Protein AF-A0A453S394-F1 (afdb_monomer_lite)

Foldseek 3Di:
DDDDDDDDDDDFDQAAADDDDDDDDDDDYDDDDDDDDDDPPPPPPPPPPDDPPADDDPVLDDDHHYHYHDPVRVQVSVQVSQVVRPWGKDWDDFDDDPNHTRGTDIDTPPPCPDPVVVVVVVVVVVVVVLVCCQVPHQADQPDDDPVLVVLSVPDGNVVSVVVNVVVVVVVVVVVD

InterPro domains:
  IPR004330 FAR1, DNA binding domain [PF03101] (76-126)
  IPR031052 FHY3/FAR1 family [PTHR31669] (49-116)

Sequence (176 aa):
MECHSELSKAPPLTICDVQSDAESAIHTRPSSENVFTTPQKMYSAPFCRSSCTPECDDDIRPAIGMTFTDLNAAKDFYEAYAHHVGFSVRVGQHKTANGVITHKRFYCDREGFRQEQKVLEEQRHKELQEDHLSLHTMPVLKTSWAIEKHGSEVFTHEVFEDFQHELLIGIIALLR

Structure (mmCIF, N/CA/C/O backbone):
data_AF-A0A453S394-F1
#
_entry.id   AF-A0A453S394-F1
#
loop_
_atom_site.group_PDB
_atom_site.id
_atom_site.type_symbol
_atom_site.label_atom_id
_atom_site.label_alt_id
_atom_site.label_comp_id
_atom_site.label_asym_id
_atom_site.label_entity_id
_atom_site.label_seq_id
_atom_site.pdbx_PDB_ins_code
_atom_site.Cartn_x
_atom_site.Cartn_y
_atom_site.Cartn_z
_atom_site.occupancy
_atom_site.B_iso_or_equiv
_atom_site.auth_seq_id
_atom_site.auth_comp_id
_atom_site.auth_asym_id
_atom_site.auth_atom_id
_atom_site.pdbx_PDB_model_num
ATOM 1 N N . MET A 1 1 ? 35.838 1.984 -6.952 1.00 30.02 1 MET A N 1
ATOM 2 C CA . MET A 1 1 ? 36.013 1.608 -5.536 1.00 30.02 1 MET A CA 1
ATOM 3 C C . MET A 1 1 ? 34.817 0.762 -5.164 1.00 30.02 1 MET A C 1
ATOM 5 O O . MET A 1 1 ? 33.701 1.220 -5.371 1.00 30.02 1 MET A O 1
ATOM 9 N N . GLU A 1 2 ? 35.055 -0.459 -4.709 1.00 24.98 2 GLU A N 1
ATOM 10 C CA . GLU A 1 2 ? 34.050 -1.322 -4.071 1.00 24.98 2 GLU A CA 1
ATOM 11 C C . GLU A 1 2 ? 33.927 -0.947 -2.572 1.00 24.98 2 GLU A C 1
ATOM 13 O O . GLU A 1 2 ? 34.754 -0.181 -2.077 1.00 24.98 2 GLU A O 1
ATOM 18 N N . CYS A 1 3 ? 32.953 -1.426 -1.784 1.00 24.34 3 CYS A N 1
ATOM 19 C CA . CYS A 1 3 ? 31.772 -2.243 -2.123 1.00 24.34 3 CYS A CA 1
ATOM 20 C C . CYS A 1 3 ? 30.474 -1.535 -1.619 1.00 24.34 3 CYS A C 1
ATOM 22 O O . CYS A 1 3 ? 30.350 -0.353 -1.922 1.00 24.34 3 CYS A O 1
ATOM 24 N N . HIS A 1 4 ? 29.455 -2.052 -0.909 1.00 24.84 4 HIS A N 1
ATOM 25 C CA . HIS A 1 4 ? 29.143 -3.317 -0.212 1.00 24.84 4 HIS A CA 1
ATOM 26 C C . HIS A 1 4 ? 27.619 -3.624 -0.312 1.00 24.84 4 HIS A C 1
ATOM 28 O O . HIS A 1 4 ? 26.864 -2.869 -0.916 1.00 24.84 4 HIS A O 1
ATOM 34 N N . SER A 1 5 ? 27.195 -4.713 0.347 1.00 26.48 5 SER A N 1
ATOM 35 C CA . SER A 1 5 ? 25.824 -5.059 0.785 1.00 26.48 5 SER A CA 1
ATOM 36 C C . SER A 1 5 ? 24.716 -5.290 -0.262 1.00 26.48 5 SER A C 1
ATOM 38 O O . SER A 1 5 ? 23.995 -4.379 -0.652 1.00 26.48 5 SER A O 1
ATOM 40 N N . GLU A 1 6 ? 24.511 -6.589 -0.507 1.00 25.36 6 GLU A N 1
ATOM 41 C CA . GLU A 1 6 ? 23.225 -7.301 -0.628 1.00 25.36 6 GLU A CA 1
ATOM 42 C C . GLU A 1 6 ? 22.399 -7.213 -1.926 1.00 25.36 6 GLU A C 1
ATOM 44 O O . GLU A 1 6 ? 21.938 -6.175 -2.393 1.00 25.36 6 GLU A O 1
ATOM 49 N N . LEU A 1 7 ? 22.172 -8.408 -2.481 1.00 33.81 7 LEU A N 1
ATOM 50 C CA . LEU A 1 7 ? 21.504 -8.678 -3.745 1.00 33.81 7 LEU A CA 1
ATOM 51 C C . LEU A 1 7 ? 20.015 -8.971 -3.507 1.00 33.81 7 LEU A C 1
ATOM 53 O O . LEU A 1 7 ? 19.647 -10.093 -3.163 1.00 33.81 7 LEU A O 1
ATOM 57 N N . SER A 1 8 ? 19.140 -7.997 -3.756 1.00 30.56 8 SER A N 1
ATOM 58 C CA . SER A 1 8 ? 17.731 -8.294 -4.035 1.00 30.56 8 SER A CA 1
ATOM 59 C C . SER A 1 8 ? 17.129 -7.286 -5.014 1.00 30.56 8 SER A C 1
ATOM 61 O O . SER A 1 8 ? 17.378 -6.086 -4.910 1.00 30.56 8 SER A O 1
ATOM 63 N N . LYS A 1 9 ? 16.304 -7.804 -5.937 1.00 29.08 9 LYS A N 1
ATOM 64 C CA . LYS A 1 9 ? 15.707 -7.111 -7.098 1.00 29.08 9 LYS A CA 1
ATOM 65 C C . LYS A 1 9 ? 16.713 -6.723 -8.193 1.00 29.08 9 LYS A C 1
ATOM 67 O O . LYS A 1 9 ? 17.904 -6.559 -7.951 1.00 29.08 9 LYS A O 1
ATOM 72 N N . ALA A 1 10 ? 16.214 -6.652 -9.427 1.00 28.56 10 ALA A N 1
ATOM 73 C CA . ALA A 1 10 ? 17.045 -6.527 -10.621 1.00 28.56 10 ALA A CA 1
ATOM 74 C C . ALA A 1 10 ? 17.741 -5.151 -10.718 1.00 28.56 10 ALA A C 1
ATOM 76 O O . ALA A 1 10 ? 17.136 -4.131 -10.368 1.00 28.56 10 ALA A O 1
ATOM 77 N N . PRO A 1 11 ? 18.993 -5.095 -11.208 1.00 30.30 11 PRO A N 1
ATOM 78 C CA . PRO A 1 11 ? 19.717 -3.841 -11.377 1.00 30.30 11 PRO A CA 1
ATOM 79 C C . PRO A 1 11 ? 19.149 -3.000 -12.536 1.00 30.30 11 PRO A C 1
ATOM 81 O O . PRO A 1 11 ? 18.596 -3.547 -13.492 1.00 30.30 11 PRO A O 1
ATOM 84 N N . PRO A 1 12 ? 19.296 -1.663 -12.488 1.00 31.33 12 PRO A N 1
ATOM 85 C CA . PRO A 1 12 ? 18.839 -0.785 -13.558 1.00 31.33 12 PRO A CA 1
ATOM 86 C C . PRO A 1 12 ? 19.698 -0.973 -14.813 1.00 31.33 12 PRO A C 1
ATOM 88 O O . PRO A 1 12 ? 20.909 -0.757 -14.778 1.00 31.33 12 PRO A O 1
ATOM 91 N N . LEU A 1 13 ? 19.065 -1.335 -15.928 1.00 31.19 13 LEU A N 1
ATOM 92 C CA . LEU A 1 13 ? 19.748 -1.508 -17.208 1.00 31.19 13 LEU A CA 1
ATOM 93 C C . LEU A 1 13 ? 20.257 -0.153 -17.744 1.00 31.19 13 LEU A C 1
ATOM 95 O O . LEU A 1 13 ? 19.483 0.789 -17.927 1.00 31.19 13 LEU A O 1
ATOM 99 N N . THR A 1 14 ? 21.562 -0.069 -18.012 1.00 31.69 14 THR A N 1
ATOM 100 C CA . THR A 1 14 ? 22.220 1.004 -18.784 1.00 31.69 14 THR A CA 1
ATOM 101 C C . THR A 1 14 ? 22.611 0.470 -20.156 1.00 31.69 14 THR A C 1
ATOM 103 O O . THR A 1 14 ? 23.087 -0.656 -20.248 1.00 31.69 14 THR A O 1
ATOM 106 N N . ILE A 1 15 ? 22.366 1.253 -21.205 1.00 38.72 15 ILE A N 1
ATOM 107 C CA . ILE A 1 15 ? 21.801 0.726 -22.451 1.00 38.72 15 ILE A CA 1
ATOM 108 C C . ILE A 1 15 ? 22.378 1.479 -23.674 1.00 38.72 15 ILE A C 1
ATOM 110 O O . ILE A 1 15 ? 22.373 2.710 -23.664 1.00 38.72 15 ILE A O 1
ATOM 114 N N . CYS A 1 16 ? 22.891 0.743 -24.680 1.00 29.48 16 CYS A N 1
ATOM 115 C CA . CYS A 1 16 ? 23.558 1.262 -25.900 1.00 29.48 16 CYS A CA 1
ATOM 116 C C . CYS A 1 16 ? 23.164 0.536 -27.229 1.00 29.48 16 CYS A C 1
ATOM 118 O O . CYS A 1 16 ? 23.335 -0.673 -27.338 1.00 29.48 16 CYS A O 1
ATOM 120 N N . ASP A 1 17 ? 22.711 1.296 -28.232 1.00 27.89 17 ASP A N 1
ATOM 121 C CA . ASP A 1 17 ? 22.468 1.012 -29.675 1.00 27.89 17 ASP A CA 1
ATOM 122 C C . ASP A 1 17 ? 21.551 -0.168 -30.164 1.00 27.89 17 ASP A C 1
ATOM 124 O O . ASP A 1 17 ? 21.396 -1.180 -29.491 1.00 27.89 17 ASP A O 1
ATOM 128 N N . VAL A 1 18 ? 20.817 0.032 -31.288 1.00 33.34 18 VAL A N 1
ATOM 129 C CA . VAL A 1 18 ? 19.691 -0.811 -31.832 1.00 33.34 18 VAL A CA 1
ATOM 130 C C . VAL A 1 18 ? 20.156 -2.175 -32.449 1.00 33.34 18 VAL A C 1
ATOM 132 O O . VAL A 1 18 ? 21.355 -2.421 -32.494 1.00 33.34 18 VAL A O 1
ATOM 135 N N . GLN A 1 19 ? 19.330 -3.124 -32.963 1.00 25.66 19 GLN A N 1
ATOM 136 C CA . GLN A 1 19 ? 18.269 -2.972 -33.998 1.00 25.66 19 GLN A CA 1
ATOM 137 C C . GLN A 1 19 ? 17.380 -4.217 -34.272 1.00 25.66 19 GLN A C 1
ATOM 139 O O . GLN A 1 19 ? 17.913 -5.319 -34.334 1.00 25.66 19 GLN A O 1
ATOM 144 N N . SER A 1 20 ? 16.093 -3.978 -34.620 1.00 29.52 20 SER A N 1
ATOM 145 C CA . SER A 1 20 ? 15.191 -4.756 -35.533 1.00 29.52 20 SER A CA 1
ATOM 146 C C . SER A 1 20 ? 14.817 -6.232 -35.226 1.00 29.52 20 SER A C 1
ATOM 148 O O . SER A 1 20 ? 15.627 -6.955 -34.666 1.00 29.52 20 SER A O 1
ATOM 150 N N . ASP A 1 21 ? 13.670 -6.813 -35.638 1.00 26.06 21 ASP A N 1
ATOM 151 C CA . ASP A 1 21 ? 12.339 -6.332 -36.112 1.00 26.06 21 ASP A CA 1
ATOM 152 C C . ASP A 1 21 ? 11.321 -7.521 -36.197 1.00 26.06 21 ASP A C 1
ATOM 154 O O . ASP A 1 21 ? 11.753 -8.666 -36.276 1.00 26.06 21 ASP A O 1
ATOM 158 N N . ALA A 1 22 ? 10.003 -7.225 -36.282 1.00 31.95 22 ALA A N 1
ATOM 159 C CA . ALA A 1 22 ? 8.887 -8.017 -36.891 1.00 31.95 22 ALA A CA 1
ATOM 160 C C . ALA A 1 22 ? 8.511 -9.442 -36.341 1.00 31.95 22 ALA A C 1
ATOM 162 O O . ALA A 1 22 ? 9.343 -10.333 -36.274 1.00 31.95 22 ALA A O 1
ATOM 163 N N . GLU A 1 23 ? 7.280 -9.678 -35.827 1.00 30.92 23 GLU A N 1
ATOM 164 C CA . GLU A 1 23 ? 6.068 -10.283 -36.490 1.00 30.92 23 GLU A CA 1
ATOM 165 C C . GLU A 1 23 ? 6.119 -11.817 -36.786 1.00 30.92 23 GLU A C 1
ATOM 167 O O . GLU A 1 23 ? 7.196 -12.350 -36.994 1.00 30.92 23 GLU A O 1
ATOM 172 N N . SER A 1 24 ? 5.051 -12.640 -36.919 1.00 33.94 24 SER A N 1
ATOM 173 C CA . SER A 1 24 ? 3.602 -12.707 -36.537 1.00 33.94 24 SER A CA 1
ATOM 174 C C . SER A 1 24 ? 3.065 -14.135 -36.963 1.00 33.94 24 SER A C 1
ATOM 176 O O . SER A 1 24 ? 3.894 -14.941 -37.375 1.00 33.94 24 SER A O 1
ATOM 178 N N . ALA A 1 25 ? 1.809 -14.651 -36.929 1.00 36.28 25 ALA A N 1
ATOM 179 C CA . ALA A 1 25 ? 0.438 -14.268 -36.512 1.00 36.28 25 ALA A CA 1
ATOM 180 C C . ALA A 1 25 ? -0.524 -15.519 -36.472 1.00 36.28 25 ALA A C 1
ATOM 182 O O . ALA A 1 25 ? -0.303 -16.437 -37.256 1.00 36.28 25 ALA A O 1
ATOM 183 N N . ILE A 1 26 ? -1.681 -15.467 -35.755 1.00 34.94 26 ILE A N 1
ATOM 184 C CA . ILE A 1 26 ? -2.989 -16.158 -36.091 1.00 34.94 26 ILE A CA 1
ATOM 185 C C . ILE A 1 26 ? -3.003 -17.734 -35.931 1.00 34.94 26 ILE A C 1
ATOM 187 O O . ILE A 1 26 ? -1.938 -18.325 -35.882 1.00 34.94 26 ILE A O 1
ATOM 191 N N . HIS A 1 27 ? -4.064 -18.564 -35.717 1.00 29.80 27 HIS A N 1
ATOM 192 C CA . HIS A 1 27 ? -5.539 -18.650 -35.969 1.00 29.80 27 HIS A CA 1
ATOM 193 C C . HIS A 1 27 ? -6.237 -19.509 -34.843 1.00 29.80 27 HIS A C 1
ATOM 195 O O . HIS A 1 27 ? -5.676 -20.520 -34.445 1.00 29.80 27 HIS A O 1
ATOM 201 N N . THR A 1 28 ? -7.333 -19.129 -34.152 1.00 26.95 28 THR A N 1
ATOM 202 C CA . THR A 1 28 ? -8.795 -19.233 -34.482 1.00 26.95 28 THR A CA 1
ATOM 203 C C . THR A 1 28 ? -9.503 -20.608 -34.277 1.00 26.95 28 THR A C 1
ATOM 205 O O . THR A 1 28 ? -9.430 -21.443 -35.163 1.00 26.95 28 THR A O 1
ATOM 208 N N . ARG A 1 29 ? -10.296 -20.736 -33.177 1.00 27.80 29 ARG A N 1
ATOM 209 C CA . ARG A 1 29 ? -11.726 -21.209 -33.031 1.00 27.80 29 ARG A CA 1
ATOM 210 C C . ARG A 1 29 ? -12.268 -22.501 -33.735 1.00 27.80 29 ARG A C 1
ATOM 212 O O . ARG A 1 29 ? -11.726 -22.915 -34.745 1.00 27.80 29 ARG A O 1
ATOM 219 N N . PRO A 1 30 ? -13.494 -22.997 -33.396 1.00 40.25 30 PRO A N 1
ATOM 220 C CA . PRO A 1 30 ? -14.223 -23.030 -32.105 1.00 40.25 30 PRO A CA 1
ATOM 221 C C . PRO A 1 30 ? -14.959 -24.377 -31.820 1.00 40.25 30 PRO A C 1
ATOM 223 O O . PRO A 1 30 ? -15.136 -25.208 -32.706 1.00 40.25 30 PRO A O 1
ATOM 226 N N . SER A 1 31 ? -15.563 -24.518 -30.635 1.00 27.25 31 SER A N 1
ATOM 227 C CA . SER A 1 31 ? -16.813 -25.285 -30.444 1.00 27.25 31 SER A CA 1
ATOM 228 C C . SER A 1 31 ? -17.631 -24.696 -29.281 1.00 27.25 31 SER A C 1
ATOM 230 O O . SER A 1 31 ? -17.140 -23.824 -28.561 1.00 27.25 31 SER A O 1
ATOM 232 N N . SER A 1 32 ? -18.907 -25.071 -29.158 1.00 35.28 32 SER A N 1
ATOM 233 C CA . SER A 1 32 ? -19.909 -24.368 -28.340 1.00 35.28 32 SER A CA 1
ATOM 234 C C . SER A 1 32 ? -20.655 -25.283 -27.377 1.00 35.28 32 SER A C 1
ATOM 236 O O . SER A 1 32 ? -21.111 -26.335 -27.809 1.00 35.28 32 SER A O 1
ATOM 238 N N . GLU A 1 33 ? -20.951 -24.795 -26.171 1.00 30.41 33 GLU A N 1
ATOM 239 C CA . GLU A 1 33 ? -22.218 -25.078 -25.482 1.00 30.41 33 GLU A CA 1
ATOM 240 C C . GLU A 1 33 ? -22.509 -23.997 -24.426 1.00 30.41 33 GLU A C 1
ATOM 242 O O . GLU A 1 33 ? -21.593 -23.451 -23.811 1.00 30.41 33 GLU A O 1
ATOM 247 N N . ASN A 1 34 ? -23.783 -23.624 -24.263 1.00 35.88 34 ASN A N 1
ATOM 248 C CA . ASN A 1 34 ? -24.194 -22.477 -23.446 1.00 35.88 34 ASN A CA 1
ATOM 249 C C . ASN A 1 34 ? -24.757 -22.934 -22.094 1.00 35.88 34 ASN A C 1
ATOM 251 O O . ASN A 1 34 ? -25.857 -23.483 -22.044 1.00 35.88 34 ASN A O 1
ATOM 255 N N . VAL A 1 35 ? -24.066 -22.617 -20.996 1.00 34.66 35 VAL A N 1
ATOM 256 C CA . VAL A 1 35 ? -24.594 -22.763 -19.628 1.00 34.66 35 VAL A CA 1
ATOM 257 C C . VAL A 1 35 ? -24.601 -21.395 -18.947 1.00 34.66 35 VAL A C 1
ATOM 259 O O . VAL A 1 35 ? -23.572 -20.728 -18.850 1.00 34.66 35 VAL A O 1
ATOM 262 N N . PHE A 1 36 ? -25.778 -20.951 -18.503 1.00 38.03 36 PHE A N 1
ATOM 263 C CA . PHE A 1 36 ? -25.996 -19.596 -17.990 1.00 38.03 36 PHE A CA 1
ATOM 264 C C . PHE A 1 36 ? -25.657 -19.501 -16.491 1.00 38.03 36 PHE A C 1
ATOM 266 O O . PHE A 1 36 ? -26.538 -19.430 -15.636 1.00 38.03 36 PHE A O 1
ATOM 273 N N . THR A 1 37 ? -24.363 -19.532 -16.171 1.00 41.44 37 THR A N 1
ATOM 274 C CA . THR A 1 37 ? -23.859 -19.480 -14.789 1.00 41.44 37 THR A CA 1
ATOM 275 C C . THR A 1 37 ? -23.380 -18.074 -14.434 1.00 41.44 37 THR A C 1
ATOM 277 O O . THR A 1 37 ? -22.509 -17.523 -15.107 1.00 41.44 37 THR A O 1
ATOM 280 N N . THR A 1 38 ? -23.901 -17.500 -13.345 1.00 35.69 38 THR A N 1
ATOM 281 C CA . THR A 1 38 ? -23.394 -16.241 -12.775 1.00 35.69 38 THR A CA 1
ATOM 282 C C . THR A 1 38 ? -21.890 -16.357 -12.503 1.00 35.69 38 THR A C 1
ATOM 284 O O . THR A 1 38 ? -21.498 -17.297 -11.806 1.00 35.69 38 THR A O 1
ATOM 287 N N . PRO A 1 39 ? -21.036 -15.432 -12.985 1.00 34.78 39 PRO A N 1
ATOM 288 C CA . PRO A 1 39 ? -19.601 -15.516 -12.748 1.00 34.78 39 PRO A CA 1
ATOM 289 C C . PRO A 1 39 ? -19.267 -15.438 -11.254 1.00 34.78 39 PRO A C 1
ATOM 291 O O . PRO A 1 39 ? -19.194 -14.354 -10.671 1.00 34.78 39 PRO A O 1
ATOM 294 N N . GLN A 1 40 ? -18.999 -16.591 -10.634 1.00 39.72 40 GLN A N 1
ATOM 295 C CA . GLN A 1 40 ? -18.200 -16.625 -9.417 1.00 39.72 40 GLN A CA 1
ATOM 296 C C . GLN A 1 40 ? -16.833 -16.067 -9.789 1.00 39.72 40 GLN A C 1
ATOM 298 O O . GLN A 1 40 ? -16.030 -16.728 -10.449 1.00 39.72 40 GLN A O 1
ATOM 303 N N . LYS A 1 41 ? -16.587 -14.812 -9.410 1.00 35.22 41 LYS A N 1
ATOM 304 C CA . LYS A 1 41 ? -15.304 -14.161 -9.635 1.00 35.22 41 LYS A CA 1
ATOM 305 C C . LYS A 1 41 ? -14.292 -14.808 -8.698 1.00 35.22 41 LYS A C 1
ATOM 307 O O . LYS A 1 41 ? -14.097 -14.339 -7.579 1.00 35.22 41 LYS A O 1
ATOM 312 N N . MET A 1 42 ? -13.693 -15.908 -9.159 1.00 32.44 42 MET A N 1
ATOM 313 C CA . MET A 1 42 ? -12.605 -16.614 -8.492 1.00 32.44 42 MET A CA 1
ATOM 314 C C . MET A 1 42 ? -11.372 -15.711 -8.433 1.00 32.44 42 MET A C 1
ATOM 316 O O . MET A 1 42 ? -10.391 -15.887 -9.148 1.00 32.44 42 MET A O 1
ATOM 320 N N . TYR A 1 43 ? -11.409 -14.755 -7.509 1.00 39.12 43 TYR A N 1
ATOM 321 C CA . TYR A 1 43 ? -10.219 -14.245 -6.857 1.00 39.12 43 TYR A CA 1
ATOM 322 C C . TYR A 1 43 ? -9.660 -15.357 -5.963 1.00 39.12 43 TYR A C 1
ATOM 324 O O . TYR A 1 43 ? -9.665 -15.263 -4.738 1.00 39.12 43 TYR A O 1
ATOM 332 N N . SER A 1 44 ? -9.135 -16.409 -6.594 1.00 46.19 44 SER A N 1
ATOM 333 C CA . SER A 1 44 ? -8.114 -17.265 -6.003 1.00 46.19 44 SER A CA 1
ATOM 334 C C . SER A 1 44 ? -6.838 -16.431 -5.877 1.00 46.19 44 SER A C 1
ATOM 336 O O . SER A 1 44 ? -5.882 -16.618 -6.628 1.00 46.19 44 SER A O 1
ATOM 338 N N . ALA A 1 45 ? -6.868 -15.436 -4.988 1.00 47.81 45 ALA A N 1
ATOM 339 C CA . ALA A 1 45 ? -5.729 -14.596 -4.671 1.00 47.81 45 ALA A CA 1
ATOM 340 C C . ALA A 1 45 ? -4.626 -15.517 -4.130 1.00 47.81 45 ALA A C 1
ATOM 342 O O . ALA A 1 45 ? -4.814 -16.109 -3.063 1.00 47.81 45 ALA A O 1
ATOM 343 N N . PRO A 1 46 ? -3.498 -15.694 -4.842 1.00 49.56 46 PRO A N 1
ATOM 344 C CA . PRO A 1 46 ? -2.426 -16.533 -4.338 1.00 49.56 46 PRO A CA 1
ATOM 345 C C . PRO A 1 46 ? -1.903 -15.880 -3.061 1.00 49.56 46 PRO A C 1
ATOM 347 O O . PRO A 1 46 ? -1.534 -14.705 -3.079 1.00 49.56 46 PRO A O 1
ATOM 350 N N . PHE A 1 47 ? -1.892 -16.623 -1.954 1.00 49.97 47 PHE A N 1
ATOM 351 C CA . PHE A 1 47 ? -1.406 -16.145 -0.659 1.00 49.97 47 PHE A CA 1
ATOM 352 C C . PHE A 1 47 ? 0.116 -15.945 -0.727 1.00 49.97 47 PHE A C 1
ATOM 354 O O . PHE A 1 47 ? 0.913 -16.823 -0.395 1.00 49.97 47 PHE A O 1
ATOM 361 N N . CYS A 1 48 ? 0.523 -14.799 -1.271 1.00 41.62 48 CYS A N 1
ATOM 362 C CA . CYS A 1 48 ? 1.855 -14.597 -1.819 1.00 41.62 48 CYS A CA 1
ATOM 363 C C . CYS A 1 48 ? 2.866 -14.217 -0.726 1.00 41.62 48 CYS A C 1
ATOM 365 O O . CYS A 1 48 ? 3.267 -13.063 -0.579 1.00 41.62 48 CYS A O 1
ATOM 367 N N . ARG A 1 49 ? 3.255 -15.219 0.075 1.00 50.25 49 ARG A N 1
ATOM 368 C CA . ARG A 1 49 ? 4.360 -15.144 1.049 1.00 50.25 49 ARG A CA 1
ATOM 369 C C . ARG A 1 49 ? 5.725 -15.554 0.476 1.00 50.25 49 ARG A C 1
ATOM 371 O O . ARG A 1 49 ? 6.719 -15.454 1.188 1.00 50.25 49 ARG A O 1
ATOM 378 N N . SER A 1 50 ? 5.788 -16.020 -0.770 1.00 56.91 50 SER A N 1
ATOM 379 C CA . SER A 1 50 ? 7.020 -16.455 -1.436 1.00 56.91 50 SER A CA 1
ATOM 380 C C . SER A 1 50 ? 7.662 -15.344 -2.275 1.00 56.91 50 SER A C 1
ATOM 382 O O . SER A 1 50 ? 6.987 -14.500 -2.867 1.00 56.91 50 SER A O 1
ATOM 384 N N . SER A 1 51 ? 8.994 -15.361 -2.355 1.00 58.91 51 SER A N 1
ATOM 385 C CA . SER A 1 51 ? 9.766 -14.509 -3.261 1.00 58.91 51 SER A CA 1
ATOM 386 C C . SER A 1 51 ? 9.388 -14.798 -4.716 1.00 58.91 51 SER A C 1
ATOM 388 O O . SER A 1 51 ? 9.634 -15.892 -5.219 1.00 58.91 51 SER A O 1
ATOM 390 N N . CYS A 1 52 ? 8.795 -13.811 -5.387 1.00 53.03 52 CYS A N 1
ATOM 391 C CA . CYS A 1 52 ? 8.323 -13.918 -6.765 1.00 53.03 52 CYS A CA 1
ATOM 392 C C . CYS A 1 52 ? 9.482 -13.834 -7.774 1.00 53.03 52 CYS A C 1
ATOM 394 O O . CYS A 1 52 ? 9.610 -12.836 -8.481 1.00 53.03 52 CYS A O 1
ATOM 396 N N . THR A 1 53 ? 10.325 -14.864 -7.840 1.00 63.84 53 THR A N 1
ATOM 397 C CA . THR A 1 53 ? 11.182 -15.100 -9.010 1.00 63.84 53 THR A CA 1
ATOM 398 C C . THR A 1 53 ? 10.308 -15.759 -10.076 1.00 63.84 53 THR A C 1
ATOM 400 O O . THR A 1 53 ? 9.851 -16.878 -9.837 1.00 63.84 53 THR A O 1
ATOM 403 N N . PRO A 1 54 ? 10.001 -15.094 -11.202 1.00 68.44 54 PRO A N 1
ATOM 404 C CA . PRO A 1 54 ? 9.171 -15.700 -12.228 1.00 68.44 54 PRO A CA 1
ATOM 405 C C . PRO A 1 54 ? 9.959 -16.735 -13.030 1.00 68.44 54 PRO A C 1
ATOM 407 O O . PRO A 1 54 ? 11.122 -16.523 -13.380 1.00 68.44 54 PRO A O 1
ATOM 410 N N . GLU A 1 55 ? 9.296 -17.837 -13.356 1.00 72.75 55 GLU A N 1
ATOM 411 C CA . GLU A 1 55 ? 9.775 -18.791 -14.349 1.00 72.75 55 GLU A CA 1
ATOM 412 C C . GLU A 1 55 ? 9.621 -18.156 -15.742 1.00 72.75 55 GLU A C 1
ATOM 414 O O . GLU A 1 55 ? 8.572 -17.599 -16.066 1.00 72.75 55 GLU A O 1
ATOM 419 N N . CYS A 1 56 ? 10.710 -18.129 -16.507 1.00 77.69 56 CYS A N 1
ATOM 420 C CA . CYS A 1 56 ? 10.819 -17.463 -17.805 1.00 77.69 56 CYS A CA 1
ATOM 421 C C . CYS A 1 56 ? 12.012 -18.035 -18.576 1.00 77.69 56 CYS A C 1
ATOM 423 O O . CYS A 1 56 ? 13.030 -18.367 -17.958 1.00 77.69 56 CYS A O 1
ATOM 425 N N . ASP A 1 57 ? 11.907 -18.118 -19.901 1.00 81.94 57 ASP A N 1
ATOM 426 C CA . ASP A 1 57 ? 12.995 -18.598 -20.758 1.00 81.94 57 ASP A CA 1
ATOM 427 C C . ASP A 1 57 ? 14.247 -17.709 -20.628 1.00 81.94 57 ASP A C 1
ATOM 429 O O . ASP A 1 57 ? 14.151 -16.502 -20.383 1.00 81.94 57 ASP A O 1
ATOM 433 N N . ASP A 1 58 ? 15.438 -18.299 -20.775 1.00 79.50 58 ASP A N 1
ATOM 434 C CA . ASP A 1 58 ? 16.705 -17.562 -20.644 1.00 79.50 58 ASP A CA 1
ATOM 435 C C . ASP A 1 58 ? 16.824 -16.429 -21.682 1.00 79.50 58 ASP A C 1
ATOM 437 O O . ASP A 1 58 ? 17.309 -15.348 -21.350 1.00 79.50 58 ASP A O 1
ATOM 441 N N . ASP A 1 59 ? 16.296 -16.637 -22.894 1.00 78.88 59 ASP A N 1
ATOM 442 C CA . ASP A 1 59 ? 16.358 -15.694 -24.023 1.00 78.88 59 ASP A CA 1
ATOM 443 C C . ASP A 1 59 ? 15.606 -14.370 -23.781 1.00 78.88 59 ASP A C 1
ATOM 445 O O . ASP A 1 59 ? 15.931 -13.348 -24.385 1.00 78.88 59 ASP A O 1
ATOM 449 N N . ILE A 1 60 ? 14.606 -14.365 -22.891 1.00 82.56 60 ILE A N 1
ATOM 450 C CA . ILE A 1 60 ? 13.810 -13.171 -22.548 1.00 82.56 60 ILE A CA 1
ATOM 451 C C . ILE A 1 60 ? 14.181 -12.572 -21.186 1.00 82.56 60 ILE A C 1
ATOM 453 O O . ILE A 1 60 ? 13.567 -11.593 -20.755 1.00 82.56 60 ILE A O 1
ATOM 457 N N . ARG A 1 61 ? 15.149 -13.157 -20.470 1.00 85.44 61 ARG A N 1
ATOM 458 C CA . ARG A 1 61 ? 15.468 -12.770 -19.092 1.00 85.44 61 ARG A CA 1
ATOM 459 C C . ARG A 1 61 ? 16.385 -11.535 -19.059 1.00 85.44 61 ARG A C 1
ATOM 461 O O . ARG A 1 61 ? 17.501 -11.599 -19.571 1.00 85.44 61 ARG A O 1
ATOM 468 N N . PRO A 1 62 ? 15.990 -10.419 -18.410 1.00 88.38 62 PRO A N 1
ATOM 469 C CA . PRO A 1 62 ? 16.825 -9.221 -18.339 1.00 88.38 62 PRO A CA 1
ATOM 470 C C . PRO A 1 62 ? 18.164 -9.480 -17.631 1.00 88.38 62 PRO A C 1
ATOM 472 O O . PRO A 1 62 ? 18.194 -9.807 -16.442 1.00 88.38 62 PRO A O 1
ATOM 475 N N . ALA A 1 63 ? 19.272 -9.292 -18.351 1.00 86.81 63 ALA A N 1
ATOM 476 C CA . ALA A 1 63 ? 20.628 -9.555 -17.876 1.00 86.81 63 ALA A CA 1
ATOM 477 C C . ALA A 1 63 ? 21.448 -8.270 -17.648 1.00 86.81 63 ALA A C 1
ATOM 479 O O . ALA A 1 63 ? 21.195 -7.212 -18.228 1.00 86.81 63 ALA A O 1
ATOM 480 N N . ILE A 1 64 ? 22.472 -8.363 -16.794 1.00 87.31 64 ILE A N 1
ATOM 481 C CA . ILE A 1 64 ? 23.396 -7.252 -16.527 1.00 87.31 64 ILE A CA 1
ATOM 482 C C . ILE A 1 64 ? 24.231 -6.976 -17.779 1.00 87.31 64 ILE A C 1
ATOM 484 O O . ILE A 1 64 ? 24.898 -7.872 -18.287 1.00 87.31 64 ILE A O 1
ATOM 488 N N . GLY A 1 65 ? 24.231 -5.722 -18.237 1.00 85.88 65 GLY A N 1
ATOM 489 C CA . GLY A 1 65 ? 25.016 -5.294 -19.397 1.00 85.88 65 GLY A CA 1
ATOM 490 C C . GLY A 1 65 ? 24.340 -5.500 -20.756 1.00 85.88 65 GLY A C 1
ATOM 491 O O . GLY A 1 65 ? 25.016 -5.341 -21.765 1.00 85.88 65 GLY A O 1
ATOM 492 N N . MET A 1 66 ? 23.038 -5.816 -20.808 1.00 87.00 66 MET A N 1
ATOM 493 C CA . MET A 1 66 ? 22.264 -5.735 -22.058 1.00 87.00 66 MET A CA 1
ATOM 494 C C . MET A 1 66 ? 22.209 -4.297 -22.592 1.00 87.00 66 MET A C 1
ATOM 496 O O . MET A 1 66 ? 22.044 -3.352 -21.818 1.00 87.00 66 MET A O 1
ATOM 500 N N . THR A 1 67 ? 22.292 -4.136 -23.914 1.00 89.38 67 THR A N 1
ATOM 501 C CA . THR A 1 67 ? 22.370 -2.833 -24.587 1.00 89.38 67 THR A CA 1
ATOM 502 C C . THR A 1 67 ? 21.318 -2.706 -25.710 1.00 89.38 67 THR A C 1
ATOM 504 O O . THR A 1 67 ? 20.940 -3.702 -26.316 1.00 89.38 67 THR A O 1
ATOM 507 N N . PHE A 1 68 ? 20.781 -1.492 -25.905 1.00 90.00 68 PHE A N 1
ATOM 508 C CA . PHE A 1 68 ? 19.713 -1.096 -26.849 1.00 90.00 68 PHE A CA 1
ATOM 509 C C . PHE A 1 68 ? 19.904 0.419 -27.146 1.00 90.00 68 PHE A C 1
ATOM 511 O O . PHE A 1 68 ? 20.468 1.098 -26.292 1.00 90.00 68 PHE A O 1
ATOM 518 N N . THR A 1 69 ? 19.436 1.032 -28.246 1.00 87.12 69 THR A N 1
ATOM 519 C CA . THR A 1 69 ? 19.689 2.489 -28.509 1.00 87.12 69 THR A CA 1
ATOM 520 C C . THR A 1 69 ? 19.201 3.412 -27.424 1.00 87.12 69 THR A C 1
ATOM 522 O O . THR A 1 69 ? 19.826 4.423 -27.110 1.00 87.12 69 THR A O 1
ATOM 525 N N . ASP A 1 70 ? 17.982 3.150 -26.986 1.00 87.31 70 ASP A N 1
ATOM 526 C CA . ASP A 1 70 ? 17.134 4.208 -26.498 1.00 87.31 70 ASP A CA 1
ATOM 527 C C . ASP A 1 70 ? 16.163 3.694 -25.449 1.00 87.31 70 ASP A C 1
ATOM 529 O O . ASP A 1 70 ? 15.947 2.502 -25.225 1.00 87.31 70 ASP A O 1
ATOM 533 N N . LEU A 1 71 ? 15.565 4.669 -24.782 1.00 85.56 71 LEU A N 1
ATOM 534 C CA . LEU A 1 71 ? 14.719 4.472 -23.622 1.00 85.56 71 LEU A CA 1
ATOM 535 C C . LEU A 1 71 ? 13.296 4.004 -23.974 1.00 85.56 71 LEU A C 1
ATOM 537 O O . LEU A 1 71 ? 12.457 3.953 -23.064 1.00 85.56 71 LEU A O 1
ATOM 541 N N . ASN A 1 72 ? 13.037 3.694 -25.250 1.00 87.06 72 ASN A N 1
ATOM 542 C CA . ASN A 1 72 ? 11.846 3.011 -25.744 1.00 87.06 72 ASN A CA 1
ATOM 543 C C . ASN A 1 72 ? 12.197 1.557 -26.090 1.00 87.06 72 ASN A C 1
ATOM 545 O O . ASN A 1 72 ? 11.613 0.677 -25.478 1.00 87.06 72 ASN A O 1
ATOM 549 N N . ALA A 1 73 ? 13.240 1.278 -26.881 1.00 88.88 73 ALA A N 1
ATOM 550 C CA . ALA A 1 73 ? 13.728 -0.094 -27.102 1.00 88.88 73 ALA A CA 1
ATOM 551 C C . ALA A 1 73 ? 14.006 -0.837 -25.772 1.00 88.88 73 ALA A C 1
ATOM 553 O O . ALA A 1 73 ? 13.560 -1.965 -25.565 1.00 88.88 73 ALA A O 1
ATOM 554 N N . ALA A 1 74 ? 14.634 -0.144 -24.814 1.00 88.62 74 ALA A N 1
ATOM 555 C CA . ALA A 1 74 ? 14.817 -0.590 -23.430 1.00 88.62 74 ALA A CA 1
ATOM 556 C C . ALA A 1 74 ? 13.513 -0.939 -22.690 1.00 88.62 74 ALA A C 1
ATOM 558 O O . ALA A 1 74 ? 13.435 -1.905 -21.929 1.00 88.62 74 ALA A O 1
ATOM 559 N N . LYS A 1 75 ? 12.512 -0.069 -22.854 1.00 87.81 75 LYS A N 1
ATOM 560 C CA . LYS A 1 75 ? 11.214 -0.122 -22.177 1.00 87.81 75 LYS A CA 1
ATOM 561 C C . LYS A 1 75 ? 10.384 -1.258 -22.751 1.00 87.81 75 LYS A C 1
ATOM 563 O O . LYS A 1 75 ? 9.815 -2.022 -21.986 1.00 87.81 75 LYS A O 1
ATOM 568 N N . ASP A 1 76 ? 10.331 -1.355 -24.070 1.00 92.25 76 ASP A N 1
ATOM 569 C CA . ASP A 1 76 ? 9.448 -2.249 -24.805 1.00 92.25 76 ASP A CA 1
ATOM 570 C C . ASP A 1 76 ? 9.927 -3.706 -24.653 1.00 92.25 76 ASP A C 1
ATOM 572 O O . ASP A 1 76 ? 9.105 -4.596 -24.446 1.00 92.25 76 ASP A O 1
ATOM 576 N N . PHE A 1 77 ? 11.247 -3.940 -24.580 1.00 91.62 77 PHE A N 1
ATOM 577 C CA . PHE A 1 77 ? 11.818 -5.214 -24.115 1.00 91.62 77 PHE A CA 1
ATOM 578 C C . PHE A 1 77 ? 11.395 -5.555 -22.676 1.00 91.62 77 PHE A C 1
ATOM 580 O O . PHE A 1 77 ? 10.911 -6.656 -22.411 1.00 91.62 77 PHE A O 1
ATOM 587 N N . TYR A 1 78 ? 11.551 -4.618 -21.732 1.00 89.75 78 TYR A N 1
ATOM 588 C CA . TYR A 1 78 ? 11.216 -4.877 -20.328 1.00 89.75 78 TYR A CA 1
ATOM 589 C C . TYR A 1 78 ? 9.704 -5.055 -20.106 1.00 89.75 78 TYR A C 1
ATOM 591 O O . TYR A 1 78 ? 9.300 -5.833 -19.246 1.00 89.75 78 TYR A O 1
ATOM 599 N N . GLU A 1 79 ? 8.867 -4.386 -20.900 1.00 91.38 79 GLU A N 1
ATOM 600 C CA . GLU A 1 79 ? 7.416 -4.575 -20.940 1.00 91.38 79 GLU A CA 1
ATOM 601 C C . GLU A 1 79 ? 7.033 -5.923 -21.558 1.00 91.38 79 GLU A C 1
ATOM 603 O O . GLU A 1 79 ? 6.180 -6.604 -20.997 1.00 91.38 79 GLU A O 1
ATOM 608 N N . ALA A 1 80 ? 7.691 -6.368 -22.634 1.00 91.62 80 ALA A N 1
ATOM 609 C CA . ALA A 1 80 ? 7.481 -7.704 -23.196 1.00 91.62 80 ALA A CA 1
ATOM 610 C C . ALA A 1 80 ? 7.835 -8.813 -22.188 1.00 91.62 80 ALA A C 1
ATOM 612 O O . ALA A 1 80 ? 7.027 -9.718 -21.962 1.00 91.62 80 ALA A O 1
ATOM 613 N N . TYR A 1 81 ? 8.987 -8.698 -21.513 1.00 90.50 81 TYR A N 1
ATOM 614 C CA . TYR A 1 81 ? 9.359 -9.570 -20.394 1.00 90.50 81 TYR A CA 1
ATOM 615 C C . TYR A 1 81 ? 8.295 -9.535 -19.289 1.00 90.50 81 TYR A C 1
ATOM 617 O O . TYR A 1 81 ? 7.754 -10.579 -18.929 1.00 90.50 81 TYR A O 1
ATOM 625 N N . ALA A 1 82 ? 7.949 -8.345 -18.785 1.00 89.69 82 ALA A N 1
ATOM 626 C CA . ALA A 1 82 ? 6.976 -8.159 -17.710 1.00 89.69 82 ALA A CA 1
ATOM 627 C C . ALA A 1 82 ? 5.615 -8.797 -18.037 1.00 89.69 82 ALA A C 1
ATOM 629 O O . ALA A 1 82 ? 5.057 -9.519 -17.208 1.00 89.69 82 ALA A O 1
ATOM 630 N N . HIS A 1 83 ? 5.117 -8.593 -19.260 1.00 89.50 83 HIS A N 1
ATOM 631 C CA . HIS A 1 83 ? 3.873 -9.186 -19.736 1.00 89.50 83 HIS A CA 1
ATOM 632 C C . HIS A 1 83 ? 3.942 -10.716 -19.807 1.00 89.50 83 HIS A C 1
ATOM 634 O O . HIS A 1 83 ? 2.990 -11.364 -19.372 1.00 89.50 83 HIS A O 1
ATOM 640 N N . HIS A 1 84 ? 5.057 -11.296 -20.273 1.00 88.19 84 HIS A N 1
ATOM 641 C CA . HIS A 1 84 ? 5.273 -12.747 -20.237 1.00 88.19 84 HIS A CA 1
ATOM 642 C C . HIS A 1 84 ? 5.243 -13.277 -18.792 1.00 88.19 84 HIS A C 1
ATOM 644 O O . HIS A 1 84 ? 4.549 -14.249 -18.507 1.00 88.19 84 HIS A O 1
ATOM 650 N N . VAL A 1 85 ? 5.918 -12.603 -17.852 1.00 86.00 85 VAL A N 1
ATOM 651 C CA . VAL A 1 85 ? 5.953 -13.006 -16.430 1.00 86.00 85 VAL A CA 1
ATOM 652 C C . VAL A 1 85 ? 4.752 -12.522 -15.595 1.00 86.00 85 VAL A C 1
ATOM 654 O O . VAL A 1 85 ? 4.741 -12.640 -14.366 1.00 86.00 85 VAL A O 1
ATOM 657 N N . GLY A 1 86 ? 3.709 -11.998 -16.244 1.00 87.62 86 GLY A N 1
ATOM 658 C CA . GLY A 1 86 ? 2.416 -11.704 -15.626 1.00 87.62 86 GLY A CA 1
ATOM 659 C C . GLY A 1 86 ? 2.356 -10.450 -14.743 1.00 87.62 86 GLY A C 1
ATOM 660 O O . GLY A 1 86 ? 1.554 -10.416 -13.804 1.00 87.62 86 GLY A O 1
ATOM 661 N N . PHE A 1 87 ? 3.161 -9.417 -15.001 1.00 86.06 87 PHE A N 1
ATOM 662 C CA . PHE A 1 87 ? 3.011 -8.097 -14.372 1.00 86.06 87 PHE A CA 1
ATOM 663 C C . PHE A 1 87 ? 3.085 -6.949 -15.391 1.00 86.06 87 PHE A C 1
ATOM 665 O O . PHE A 1 87 ? 3.619 -7.109 -16.481 1.00 86.06 87 PHE A O 1
ATOM 672 N N . SER A 1 88 ? 2.537 -5.776 -15.064 1.00 86.94 88 SER A N 1
ATOM 673 C CA . SER A 1 88 ? 2.684 -4.570 -15.895 1.00 86.94 88 SER A CA 1
ATOM 674 C C . SER A 1 88 ? 3.796 -3.651 -15.381 1.00 86.94 88 SER A C 1
ATOM 676 O O . SER A 1 88 ? 4.217 -3.742 -14.224 1.00 86.94 88 SER A O 1
ATOM 678 N N . VAL A 1 89 ? 4.310 -2.775 -16.249 1.00 88.69 89 VAL A N 1
ATOM 679 C CA . VAL A 1 89 ? 5.429 -1.874 -15.933 1.00 88.69 89 VAL A CA 1
ATOM 680 C C . VAL A 1 89 ? 4.926 -0.476 -15.586 1.00 88.69 89 VAL A C 1
ATOM 682 O O . VAL A 1 89 ? 4.135 0.132 -16.303 1.00 88.69 89 VAL A O 1
ATOM 685 N N . ARG A 1 90 ? 5.451 0.080 -14.494 1.00 87.75 90 ARG A N 1
ATOM 686 C CA . ARG A 1 90 ? 5.304 1.486 -14.109 1.00 87.75 90 ARG A CA 1
ATOM 687 C C . ARG A 1 90 ? 6.569 2.261 -14.464 1.00 87.75 90 ARG A C 1
ATOM 689 O O . ARG A 1 90 ? 7.643 1.982 -13.932 1.00 87.75 90 ARG A O 1
ATOM 696 N N . VAL A 1 91 ? 6.436 3.278 -15.314 1.00 88.44 91 VAL A N 1
ATOM 697 C CA . VAL A 1 91 ? 7.516 4.240 -15.585 1.00 88.44 91 VAL A CA 1
ATOM 698 C C . VAL A 1 91 ? 7.754 5.103 -14.341 1.00 88.44 91 VAL A C 1
ATOM 700 O O . VAL A 1 91 ? 6.816 5.610 -13.728 1.00 88.44 91 VAL A O 1
ATOM 703 N N . GLY A 1 92 ? 9.018 5.236 -13.948 1.00 85.00 92 GLY A N 1
ATOM 704 C CA . GLY A 1 92 ? 9.451 5.939 -12.747 1.00 85.00 92 GLY A CA 1
ATOM 705 C C . GLY A 1 92 ? 10.127 7.284 -13.009 1.00 85.00 92 GLY A C 1
ATOM 706 O O . GLY A 1 92 ? 10.054 7.868 -14.089 1.00 85.00 92 GLY A O 1
ATOM 707 N N . GLN A 1 93 ? 10.840 7.764 -11.988 1.00 88.50 93 GLN A N 1
ATOM 708 C CA . GLN A 1 93 ? 11.717 8.930 -12.102 1.00 88.50 93 GLN A CA 1
ATOM 709 C C . GLN A 1 93 ? 12.824 8.698 -13.142 1.00 88.50 93 GLN A C 1
ATOM 711 O O . GLN A 1 93 ? 13.355 7.591 -13.270 1.00 88.50 93 GLN A O 1
ATOM 716 N N . HIS A 1 94 ? 13.229 9.767 -13.823 1.00 90.50 94 HIS A N 1
ATOM 717 C CA . HIS A 1 94 ? 14.395 9.790 -14.702 1.00 90.50 94 HIS A CA 1
ATOM 718 C C . HIS A 1 94 ? 15.388 10.877 -14.259 1.00 90.50 94 HIS A C 1
ATOM 720 O O . HIS A 1 94 ? 15.055 11.745 -13.452 1.00 90.50 94 HIS A O 1
ATOM 726 N N . LYS A 1 95 ? 16.620 10.809 -14.764 1.00 89.38 95 LYS A N 1
ATOM 727 C CA . LYS A 1 95 ? 17.666 11.825 -14.595 1.00 89.38 95 LYS A CA 1
ATOM 728 C C . LYS A 1 95 ? 18.125 12.307 -15.963 1.00 89.38 95 LYS A C 1
ATOM 730 O O . LYS A 1 95 ? 18.297 11.494 -16.867 1.00 89.38 95 LYS A O 1
ATOM 735 N N . THR A 1 96 ? 18.380 13.605 -16.068 1.00 93.62 96 THR A N 1
ATOM 736 C CA . THR A 1 96 ? 18.782 14.275 -17.308 1.00 93.62 96 THR A CA 1
ATOM 737 C C . THR A 1 96 ? 20.046 15.086 -17.052 1.00 93.62 96 THR A C 1
ATOM 739 O O . THR A 1 96 ? 20.124 15.798 -16.052 1.00 93.62 96 THR A O 1
ATOM 742 N N . ALA A 1 97 ? 21.024 14.995 -17.949 1.00 92.31 97 ALA A N 1
ATOM 743 C CA . ALA A 1 97 ? 22.233 15.811 -17.953 1.00 92.31 97 ALA A CA 1
ATOM 744 C C . ALA A 1 97 ? 22.432 16.390 -19.358 1.00 92.31 97 ALA A C 1
ATOM 746 O O . ALA A 1 97 ? 22.291 15.676 -20.347 1.00 92.31 97 ALA A O 1
ATOM 747 N N . ASN A 1 98 ? 22.726 17.688 -19.461 1.00 93.06 98 ASN A N 1
ATOM 748 C CA . ASN A 1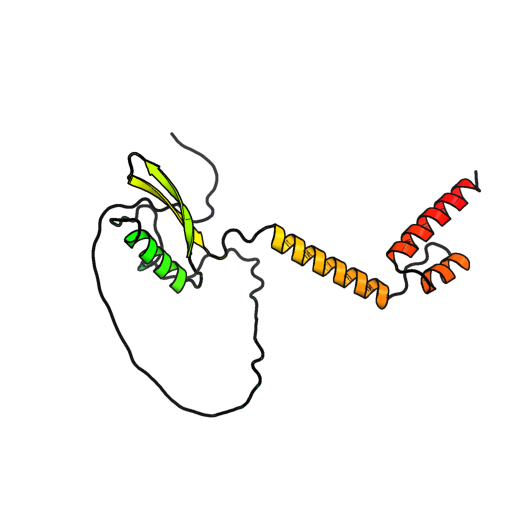 98 ? 22.928 18.390 -20.739 1.00 93.06 98 ASN A CA 1
ATOM 749 C C . ASN A 1 98 ? 21.778 18.190 -21.760 1.00 93.06 98 ASN A C 1
ATOM 751 O O . ASN A 1 98 ? 22.010 18.141 -22.963 1.00 93.06 98 ASN A O 1
ATOM 755 N N . GLY A 1 99 ? 20.538 18.040 -21.277 1.00 88.31 99 GLY A N 1
ATOM 756 C CA . GLY A 1 99 ? 19.348 17.763 -22.097 1.00 88.31 99 GLY A CA 1
ATOM 757 C C . GLY A 1 99 ? 19.119 16.285 -22.455 1.00 88.31 99 GLY A C 1
ATOM 758 O O . GLY A 1 99 ? 18.025 15.942 -22.892 1.00 88.31 99 GLY A O 1
ATOM 759 N N . VAL A 1 100 ? 20.090 15.400 -22.214 1.00 86.00 100 VAL A N 1
ATOM 760 C CA . VAL A 1 100 ? 20.003 13.957 -22.501 1.00 86.00 100 VAL A CA 1
ATOM 761 C C . VAL A 1 100 ? 19.602 13.187 -21.242 1.00 86.00 100 VAL A C 1
ATOM 763 O O . VAL A 1 100 ? 20.157 13.412 -20.165 1.00 86.00 100 VAL A O 1
ATOM 766 N N . ILE A 1 101 ? 18.638 12.270 -21.352 1.00 87.56 101 ILE A N 1
ATOM 767 C CA . ILE A 1 101 ? 18.234 11.404 -20.235 1.00 87.56 101 ILE A CA 1
ATOM 768 C C . ILE A 1 101 ? 19.317 10.339 -20.025 1.00 87.56 101 ILE A C 1
ATOM 770 O O . ILE A 1 101 ? 19.532 9.498 -20.891 1.00 87.56 101 ILE A O 1
ATOM 774 N N . THR A 1 102 ? 19.985 10.359 -18.872 1.00 86.31 102 THR A N 1
ATOM 775 C CA . THR A 1 102 ? 21.083 9.433 -18.540 1.00 86.31 102 THR A CA 1
ATOM 776 C C . THR A 1 102 ? 20.614 8.179 -17.809 1.00 86.31 102 THR A C 1
ATOM 778 O O . THR A 1 102 ? 21.253 7.135 -17.902 1.00 86.31 102 THR A O 1
ATOM 781 N N . HIS A 1 103 ? 19.494 8.259 -17.085 1.00 82.81 103 HIS A N 1
ATOM 782 C CA . HIS A 1 103 ? 18.893 7.121 -16.386 1.00 82.81 103 HIS A CA 1
ATOM 783 C C . HIS A 1 103 ? 17.369 7.258 -16.357 1.00 82.81 103 HIS A C 1
ATOM 785 O O . HIS A 1 103 ? 16.855 8.342 -16.085 1.00 82.81 103 HIS A O 1
ATOM 791 N N . LYS A 1 104 ? 16.640 6.156 -16.541 1.00 87.75 104 LYS A N 1
ATOM 792 C CA . LYS A 1 104 ? 15.173 6.079 -16.435 1.00 87.75 104 LYS A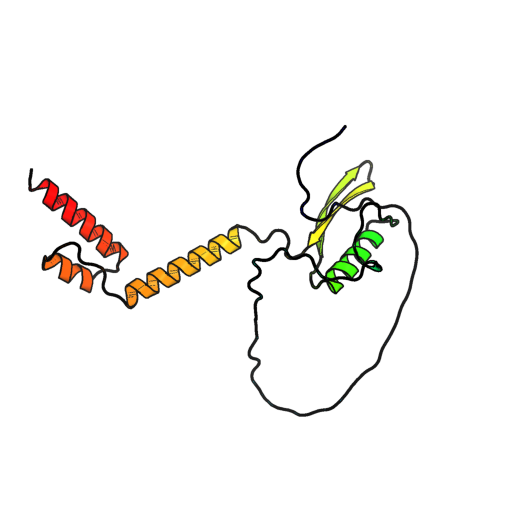 CA 1
ATOM 793 C C . LYS A 1 104 ? 14.825 4.862 -15.580 1.00 87.75 104 LYS A C 1
ATOM 795 O O . LYS A 1 104 ? 15.339 3.778 -15.833 1.00 87.75 104 LYS A O 1
ATOM 800 N N . ARG A 1 105 ? 14.015 5.039 -14.533 1.00 87.75 105 ARG A N 1
ATOM 801 C CA . ARG A 1 105 ? 13.555 3.921 -13.697 1.00 87.75 105 ARG A CA 1
ATOM 802 C C . ARG A 1 105 ? 12.302 3.292 -14.296 1.00 87.75 105 ARG A C 1
ATOM 804 O O . ARG A 1 105 ? 11.411 4.003 -14.757 1.00 87.75 105 ARG A O 1
ATOM 811 N N . PHE A 1 106 ? 12.221 1.976 -14.192 1.00 85.69 106 PHE A N 1
ATOM 812 C CA . PHE A 1 106 ? 11.029 1.177 -14.442 1.00 85.69 106 PHE A CA 1
ATOM 813 C C . PHE A 1 106 ? 10.789 0.309 -13.205 1.00 85.69 106 PHE A C 1
ATOM 815 O O . PHE A 1 106 ? 11.742 -0.053 -12.515 1.00 85.69 106 PHE A O 1
ATOM 822 N N . TYR A 1 107 ? 9.527 0.023 -12.908 1.00 83.75 107 TYR A N 1
ATOM 823 C CA . TYR A 1 107 ? 9.104 -0.757 -11.749 1.00 83.75 107 TYR A CA 1
ATOM 824 C C . TYR A 1 107 ? 8.063 -1.791 -12.174 1.00 83.75 107 TYR A C 1
ATOM 826 O O . TYR A 1 107 ? 7.269 -1.531 -13.077 1.00 83.75 107 TYR A O 1
ATOM 834 N N . CYS A 1 108 ? 8.002 -2.919 -11.475 1.00 83.38 108 CYS A N 1
ATOM 835 C CA . CYS A 1 108 ? 6.845 -3.812 -11.526 1.00 83.38 108 CYS A CA 1
ATOM 836 C C . CYS A 1 108 ? 5.606 -3.105 -10.931 1.00 83.38 108 CYS A C 1
ATOM 838 O O . CYS A 1 108 ? 5.729 -2.319 -9.988 1.00 83.38 108 CYS A O 1
ATOM 840 N N . ASP A 1 109 ? 4.398 -3.379 -11.428 1.00 76.31 109 ASP A N 1
ATOM 841 C CA . ASP A 1 109 ? 3.159 -2.850 -10.842 1.00 76.31 109 ASP A CA 1
ATOM 842 C C . ASP A 1 109 ? 2.966 -3.266 -9.376 1.00 76.31 109 ASP A C 1
ATOM 844 O O . ASP A 1 109 ? 2.608 -2.423 -8.549 1.00 76.31 109 ASP A O 1
ATOM 848 N N . ARG A 1 110 ? 3.336 -4.509 -9.046 1.00 72.00 110 ARG A N 1
ATOM 849 C CA . ARG A 1 110 ? 3.420 -5.075 -7.689 1.00 72.00 110 ARG A CA 1
ATOM 850 C C . ARG A 1 110 ? 4.558 -4.478 -6.849 1.00 72.00 110 ARG A C 1
ATOM 852 O O . ARG A 1 110 ? 4.614 -4.702 -5.641 1.00 72.00 110 ARG A O 1
ATOM 859 N N . GLU A 1 111 ? 5.498 -3.733 -7.435 1.00 67.69 111 GLU A N 1
ATOM 860 C CA . GLU A 1 111 ? 6.594 -3.139 -6.670 1.00 67.69 111 GLU A CA 1
ATOM 861 C C . GLU A 1 111 ? 6.168 -1.857 -5.946 1.00 67.69 111 GLU A C 1
ATOM 863 O O . GLU A 1 111 ? 5.709 -0.880 -6.541 1.00 67.69 111 GLU A O 1
ATOM 868 N N . GLY A 1 112 ? 6.393 -1.835 -4.632 1.00 64.38 112 GLY A N 1
ATOM 869 C CA . GLY A 1 112 ? 5.974 -0.721 -3.792 1.00 64.38 112 GLY A CA 1
ATOM 870 C C . GLY A 1 112 ? 4.484 -0.771 -3.463 1.00 64.38 112 GLY A C 1
ATOM 871 O O . GLY A 1 112 ? 3.855 0.284 -3.407 1.00 64.38 112 GLY A O 1
ATOM 872 N N . PHE A 1 113 ? 3.936 -1.974 -3.216 1.00 61.25 113 PHE A N 1
ATOM 873 C CA . PHE A 1 113 ? 2.766 -2.136 -2.344 1.00 61.25 113 PHE A CA 1
ATOM 874 C C . PHE A 1 113 ? 2.904 -1.167 -1.170 1.00 61.25 113 PHE A C 1
ATOM 876 O O . PHE A 1 113 ? 3.894 -1.239 -0.433 1.00 61.25 113 PHE A O 1
ATOM 883 N N . ARG A 1 114 ? 1.964 -0.233 -1.011 1.00 62.44 114 ARG A N 1
ATOM 884 C CA . ARG A 1 114 ? 2.099 0.758 0.054 1.00 62.44 114 ARG A CA 1
ATOM 885 C C . ARG A 1 114 ? 1.960 0.051 1.394 1.00 62.44 114 ARG A C 1
ATOM 887 O O . ARG A 1 114 ? 0.989 -0.676 1.596 1.00 62.44 114 ARG A O 1
ATOM 894 N N . GLN A 1 115 ? 2.882 0.317 2.318 1.00 64.56 115 GLN A N 1
ATOM 895 C CA . GLN A 1 115 ? 2.775 -0.162 3.700 1.00 64.56 115 GLN A CA 1
ATOM 896 C C . GLN A 1 115 ? 1.406 0.232 4.294 1.00 64.56 115 GLN A C 1
ATOM 898 O O . GLN A 1 115 ? 0.755 -0.588 4.930 1.00 64.56 115 GLN A O 1
ATOM 903 N N . GLU A 1 116 ? 0.934 1.440 3.948 1.00 72.38 116 GLU A N 1
ATOM 904 C CA . GLU A 1 116 ? -0.422 1.966 4.171 1.00 72.38 116 GLU A CA 1
ATOM 905 C C . GLU A 1 116 ? -1.537 0.944 3.893 1.00 72.38 116 GLU A C 1
ATOM 907 O O . GLU A 1 116 ? -2.412 0.762 4.728 1.00 72.38 116 GLU A O 1
ATOM 912 N N . GLN A 1 117 ? -1.524 0.264 2.739 1.00 78.81 117 GLN A N 1
ATOM 913 C CA . GLN A 1 117 ? -2.615 -0.637 2.349 1.00 78.81 117 GLN A CA 1
ATOM 914 C C . GLN A 1 117 ? -2.663 -1.879 3.237 1.00 78.81 117 GLN A C 1
ATOM 916 O O . GLN A 1 117 ? -3.744 -2.262 3.668 1.00 78.81 117 GLN A O 1
ATOM 921 N N . LYS A 1 118 ? -1.500 -2.451 3.576 1.00 82.88 118 LYS A N 1
ATOM 922 C CA . LYS A 1 118 ? -1.426 -3.588 4.504 1.00 82.88 118 LYS A CA 1
ATOM 923 C C . LYS A 1 118 ? -1.875 -3.194 5.904 1.00 82.88 118 LYS A C 1
ATOM 925 O O . LYS A 1 118 ? -2.705 -3.882 6.474 1.00 82.88 118 LYS A O 1
ATOM 930 N N . VAL A 1 119 ? -1.406 -2.051 6.409 1.00 87.12 119 VAL A N 1
ATOM 931 C CA . VAL A 1 119 ? -1.808 -1.535 7.728 1.00 87.12 119 VAL A CA 1
ATOM 932 C C . VAL A 1 119 ? -3.319 -1.270 7.785 1.00 87.12 119 VAL A C 1
ATOM 934 O O . VAL A 1 119 ? -3.951 -1.612 8.776 1.00 87.12 119 VAL A O 1
ATOM 937 N N . LEU A 1 120 ? -3.924 -0.736 6.718 1.00 88.75 120 LEU A N 1
ATOM 938 C CA . LEU A 1 120 ? -5.375 -0.508 6.637 1.00 88.75 120 LEU A CA 1
ATOM 939 C C . LEU A 1 120 ? -6.194 -1.806 6.498 1.00 88.75 120 LEU A C 1
ATOM 941 O O . LEU A 1 120 ? -7.330 -1.863 6.968 1.00 88.75 120 LEU A O 1
ATOM 945 N N . GLU A 1 121 ? -5.654 -2.842 5.852 1.00 89.81 121 GLU A N 1
ATOM 946 C CA . GLU A 1 121 ? -6.281 -4.170 5.777 1.00 89.81 121 GLU A CA 1
ATOM 947 C C . GLU A 1 121 ? -6.170 -4.923 7.112 1.00 89.81 121 GLU A C 1
ATOM 949 O O . GLU A 1 121 ? -7.158 -5.490 7.575 1.00 89.81 121 GLU A O 1
ATOM 954 N N . GLU A 1 122 ? -5.006 -4.867 7.766 1.00 92.31 122 GLU A N 1
ATOM 955 C CA . GLU A 1 122 ? -4.747 -5.426 9.098 1.00 92.31 122 GLU A CA 1
ATOM 956 C C . GLU A 1 122 ? -5.607 -4.736 10.172 1.00 92.31 122 GLU A C 1
ATOM 958 O O . GLU A 1 122 ? -6.238 -5.420 10.979 1.00 92.31 122 GLU A O 1
ATOM 963 N N . GLN A 1 123 ? -5.714 -3.401 10.138 1.00 94.12 123 GLN A N 1
ATOM 964 C CA . GLN A 1 123 ? -6.595 -2.633 11.021 1.00 94.12 123 GLN A CA 1
ATOM 965 C C . GLN A 1 123 ? -8.064 -3.029 10.826 1.00 94.12 123 GLN A C 1
ATOM 967 O O . GLN A 1 123 ? -8.717 -3.407 11.795 1.00 94.12 123 GLN A O 1
ATOM 972 N N . ARG A 1 124 ? -8.578 -3.027 9.587 1.00 95.25 124 ARG A N 1
ATOM 973 C CA . ARG A 1 124 ? -9.979 -3.402 9.320 1.00 95.25 124 ARG A CA 1
ATOM 974 C C . ARG A 1 124 ? -10.281 -4.842 9.734 1.00 95.25 124 ARG A C 1
ATOM 976 O O . ARG A 1 124 ? -11.374 -5.138 10.202 1.00 95.25 124 ARG A O 1
ATOM 983 N N . HIS A 1 125 ? -9.328 -5.755 9.547 1.00 95.69 125 HIS A N 1
ATOM 984 C CA . HIS A 1 125 ? -9.475 -7.136 9.997 1.00 95.69 125 HIS A CA 1
ATOM 985 C C . HIS A 1 125 ? -9.565 -7.224 11.526 1.00 95.69 125 HIS A C 1
ATOM 987 O O . HIS A 1 125 ? -10.381 -7.988 12.033 1.00 95.69 125 HIS A O 1
ATOM 993 N N . LYS A 1 126 ? -8.769 -6.431 12.256 1.00 93.62 126 LYS A N 1
ATOM 994 C CA . LYS A 1 126 ? -8.835 -6.330 13.720 1.00 93.62 126 LYS A CA 1
ATOM 995 C C . LYS A 1 126 ? -10.185 -5.765 14.185 1.00 93.62 126 LYS A C 1
ATOM 997 O O . LYS A 1 126 ? -10.850 -6.415 14.983 1.00 93.62 126 LYS A O 1
ATOM 1002 N N . GLU A 1 127 ? -10.624 -4.640 13.616 1.00 92.38 127 GLU A N 1
ATOM 1003 C CA . GLU A 1 127 ? -11.925 -4.006 13.909 1.00 92.38 127 GLU A CA 1
ATOM 1004 C C . GLU A 1 127 ? -13.087 -5.005 13.736 1.00 92.38 127 GLU A C 1
ATOM 1006 O O . GLU A 1 127 ? -13.883 -5.208 14.649 1.00 92.38 127 GLU A O 1
ATOM 1011 N N . LEU A 1 128 ? -13.121 -5.735 12.612 1.00 93.31 128 LEU A N 1
ATOM 1012 C CA . LEU A 1 128 ? -14.140 -6.760 12.343 1.00 93.31 128 LEU A CA 1
ATOM 1013 C C . LEU A 1 128 ? -14.086 -7.964 13.304 1.00 93.31 128 LEU A C 1
ATOM 1015 O O . LEU A 1 128 ? -15.105 -8.626 13.511 1.00 93.31 128 LEU A O 1
ATOM 1019 N N . GLN A 1 129 ? -12.920 -8.282 13.876 1.00 90.56 129 GLN A N 1
ATOM 1020 C CA . GLN A 1 129 ? -12.797 -9.319 14.906 1.00 90.56 129 GLN A CA 1
ATOM 1021 C C . GLN A 1 129 ? -13.307 -8.829 16.266 1.00 90.56 129 GLN A C 1
ATOM 1023 O O . GLN A 1 129 ? -13.946 -9.600 16.981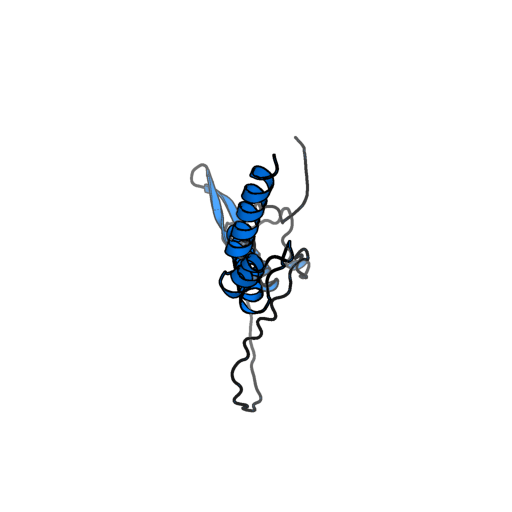 1.00 90.56 129 GLN A O 1
ATOM 1028 N N . GLU A 1 130 ? -13.061 -7.567 16.610 1.00 89.56 130 GLU A N 1
ATOM 1029 C CA . GLU A 1 130 ? -13.497 -6.954 17.868 1.00 89.56 130 GLU A CA 1
ATOM 1030 C C . GLU A 1 130 ? -15.019 -6.734 17.883 1.00 89.56 130 GLU A C 1
ATOM 1032 O O . GLU A 1 130 ? -15.676 -7.154 18.839 1.00 89.56 130 GLU A O 1
ATOM 1037 N N . ASP A 1 131 ? -15.603 -6.257 16.776 1.00 88.25 131 ASP A N 1
ATOM 1038 C CA . ASP A 1 131 ? -17.059 -6.226 16.552 1.00 88.25 131 ASP A CA 1
ATOM 1039 C C . ASP A 1 131 ? -17.690 -7.618 16.739 1.00 88.25 131 ASP A C 1
ATOM 1041 O O . ASP A 1 131 ? -18.655 -7.792 17.488 1.00 88.25 131 ASP A O 1
ATOM 1045 N N . HIS A 1 132 ? -17.131 -8.643 16.082 1.00 89.88 132 HIS A N 1
ATOM 1046 C CA . HIS A 1 132 ? -17.640 -10.015 16.159 1.00 89.88 132 HIS A CA 1
ATOM 1047 C C . HIS A 1 132 ? -17.582 -10.576 17.589 1.00 89.88 132 HIS A C 1
ATOM 1049 O O . HIS A 1 132 ? -18.530 -11.222 18.042 1.00 89.88 132 HIS A O 1
ATOM 1055 N N . LEU A 1 133 ? -16.480 -10.350 18.314 1.00 86.12 133 LEU A N 1
ATOM 1056 C CA . LEU A 1 133 ? -16.347 -10.778 19.709 1.00 86.12 133 LEU A CA 1
ATOM 1057 C C . LEU A 1 133 ? -17.369 -10.069 20.604 1.00 86.12 133 LEU A C 1
ATOM 1059 O O . LEU A 1 133 ? -18.064 -10.748 21.366 1.00 86.12 133 LEU A O 1
ATOM 1063 N N . SER A 1 134 ? -17.517 -8.748 20.450 1.00 86.50 134 SER A N 1
ATOM 1064 C CA . SER A 1 134 ? -18.442 -7.939 21.246 1.00 86.50 134 SER A CA 1
ATOM 1065 C C . SER A 1 134 ? -19.915 -8.287 21.005 1.00 86.50 134 SER A C 1
ATOM 1067 O O . SER A 1 134 ? -20.716 -8.173 21.930 1.00 86.50 134 SER A O 1
ATOM 1069 N N . LEU A 1 135 ? -20.290 -8.705 19.790 1.00 82.12 135 LEU A N 1
ATOM 1070 C CA . LEU A 1 135 ? -21.674 -9.051 19.429 1.00 82.12 135 LEU A CA 1
ATOM 1071 C C . LEU A 1 135 ? -22.070 -10.504 19.740 1.00 82.12 135 LEU A C 1
ATOM 1073 O O . LEU A 1 135 ? -23.263 -10.799 19.849 1.00 82.12 135 LEU A O 1
ATOM 1077 N N . HIS A 1 136 ? -21.108 -11.429 19.828 1.00 81.19 136 HIS A N 1
ATOM 1078 C CA . HIS A 1 136 ? -21.393 -12.873 19.886 1.00 81.19 136 HIS A CA 1
ATOM 1079 C C . HIS A 1 136 ? -20.822 -13.603 21.108 1.00 81.19 136 HIS A C 1
ATOM 1081 O O . HIS A 1 136 ? -21.026 -14.810 21.246 1.00 81.19 136 HIS A O 1
ATOM 1087 N N . THR A 1 137 ? -20.149 -12.893 22.015 1.00 87.19 137 THR A N 1
ATOM 1088 C CA . THR A 1 137 ? -19.537 -13.463 23.226 1.00 87.19 137 THR A CA 1
ATOM 1089 C C . THR A 1 137 ? -19.899 -12.611 24.446 1.00 87.19 137 THR A C 1
ATOM 1091 O O . THR A 1 137 ? -20.08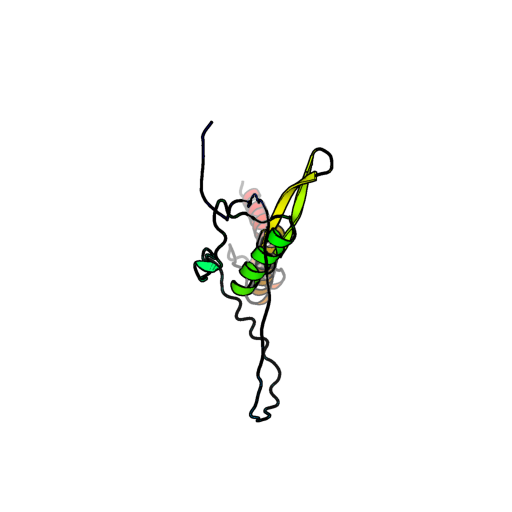2 -11.404 24.322 1.00 87.19 137 THR A O 1
ATOM 1094 N N . MET A 1 138 ? -19.981 -13.206 25.640 1.00 82.06 138 MET A N 1
ATOM 1095 C CA . MET A 1 138 ? -20.043 -12.442 26.898 1.00 82.06 138 MET A CA 1
ATOM 1096 C C . MET A 1 138 ? -18.619 -12.089 27.358 1.00 82.06 138 MET A C 1
ATOM 1098 O O . MET A 1 138 ? -17.750 -12.963 27.278 1.00 82.06 138 MET A O 1
ATOM 1102 N N . PRO A 1 139 ? -18.353 -10.868 27.858 1.00 88.25 139 PRO A N 1
ATOM 1103 C CA . PRO A 1 139 ? -17.027 -10.509 28.345 1.00 88.25 139 PRO A CA 1
ATOM 1104 C C . PRO A 1 139 ? -16.709 -11.207 29.678 1.00 88.25 139 PRO A C 1
ATOM 1106 O O . PRO A 1 139 ? -17.598 -11.642 30.415 1.00 88.25 139 PRO A O 1
ATOM 1109 N N . VAL A 1 140 ? -15.419 -11.334 29.996 1.00 89.88 140 VAL A N 1
ATOM 1110 C CA . VAL A 1 140 ? -14.952 -12.097 31.164 1.00 89.88 140 VAL A CA 1
ATOM 1111 C C . VAL A 1 140 ? -15.126 -11.288 32.451 1.00 89.88 140 VAL A C 1
ATOM 1113 O O . VAL A 1 140 ? -14.540 -10.218 32.605 1.00 89.88 140 VAL A O 1
ATOM 1116 N N . LEU A 1 141 ? -15.882 -11.827 33.411 1.00 92.19 141 LEU A N 1
ATOM 1117 C CA . LEU A 1 141 ? -15.998 -11.253 34.755 1.00 92.19 141 LEU A CA 1
ATOM 1118 C C . LEU A 1 141 ? -14.694 -11.481 35.544 1.00 92.19 141 LEU A C 1
ATOM 1120 O O . LEU A 1 141 ? -14.205 -12.609 35.636 1.00 92.19 141 LEU A O 1
ATOM 1124 N N . LYS A 1 142 ? -14.145 -10.413 36.126 1.00 90.75 142 LYS A N 1
ATOM 1125 C CA . LYS A 1 142 ? -12.953 -10.406 36.986 1.00 90.75 142 LYS A CA 1
ATOM 1126 C C . LYS A 1 142 ? -13.322 -10.698 38.452 1.00 90.75 142 LYS A C 1
ATOM 1128 O O . LYS A 1 142 ? -12.467 -11.163 39.205 1.00 90.75 142 LYS A O 1
ATOM 1133 N N . THR A 1 143 ? -14.580 -10.492 38.863 1.00 88.31 143 THR A N 1
ATOM 1134 C CA . THR A 1 143 ? -15.105 -10.852 40.196 1.00 88.31 143 THR A CA 1
ATOM 1135 C C . THR A 1 143 ? -16.471 -11.567 40.130 1.00 88.31 143 THR A C 1
ATOM 1137 O O . THR A 1 143 ? -16.970 -11.923 39.066 1.00 88.31 143 THR A O 1
ATOM 1140 N N . SER A 1 144 ? -17.085 -11.810 41.296 1.00 89.00 144 SER A N 1
ATOM 1141 C CA . SER A 1 144 ? -18.418 -12.417 41.448 1.00 89.00 144 SER A CA 1
ATOM 1142 C C . SER A 1 144 ? -19.529 -11.384 41.741 1.00 89.00 144 SER A C 1
ATOM 1144 O O . SER A 1 144 ? -20.607 -11.755 42.216 1.00 89.00 144 SER A O 1
ATOM 1146 N N . TRP A 1 145 ? -19.283 -10.084 41.552 1.00 90.56 145 TRP A N 1
ATOM 1147 C CA . TRP A 1 145 ? -20.204 -9.032 41.997 1.00 90.56 145 TRP A CA 1
ATOM 1148 C C . TRP A 1 145 ? -21.386 -8.794 41.043 1.00 90.56 145 TRP A C 1
ATOM 1150 O O . TRP A 1 145 ? -21.253 -8.769 39.822 1.00 90.56 145 TRP A O 1
ATOM 1160 N N . ALA A 1 146 ? -22.570 -8.552 41.617 1.00 92.50 146 ALA A N 1
ATOM 1161 C CA . ALA A 1 146 ? -23.812 -8.379 40.857 1.00 92.50 146 ALA A CA 1
ATOM 1162 C C . ALA A 1 146 ? -23.796 -7.156 39.919 1.00 92.50 146 ALA A C 1
ATOM 1164 O O . ALA A 1 146 ? -24.340 -7.226 38.820 1.00 92.50 146 ALA A O 1
ATOM 1165 N N . ILE A 1 147 ? -23.144 -6.060 40.329 1.00 91.75 147 ILE A N 1
ATOM 1166 C CA . ILE A 1 147 ? -22.974 -4.860 39.494 1.00 91.75 147 ILE A CA 1
ATOM 1167 C C . ILE A 1 147 ? -22.088 -5.138 38.272 1.00 91.75 147 ILE A C 1
ATOM 1169 O O . ILE A 1 147 ? -22.354 -4.629 37.188 1.00 91.75 147 ILE A O 1
ATOM 1173 N N . GLU A 1 148 ? -21.083 -6.001 38.423 1.00 92.88 148 GLU A N 1
ATOM 1174 C CA . GLU A 1 148 ? -20.193 -6.401 37.339 1.00 92.88 148 GLU A CA 1
ATOM 1175 C C . GLU A 1 148 ? -20.908 -7.324 36.348 1.00 92.88 148 GLU A C 1
ATOM 1177 O O . GLU A 1 148 ? -20.856 -7.083 35.144 1.00 92.88 148 GLU A O 1
ATOM 1182 N N . LYS A 1 149 ? -21.678 -8.307 36.839 1.00 93.75 149 LYS A N 1
ATOM 1183 C CA . LYS A 1 149 ? -22.554 -9.102 35.967 1.00 93.75 149 LYS A CA 1
ATOM 1184 C C . LYS A 1 149 ? -23.520 -8.207 35.187 1.00 93.75 149 LYS A C 1
ATOM 1186 O O . LYS A 1 149 ? -23.653 -8.382 33.982 1.00 93.75 149 LYS A O 1
ATOM 1191 N N . HIS A 1 150 ? -24.160 -7.236 35.839 1.00 94.12 150 HIS A N 1
ATOM 1192 C CA . HIS A 1 150 ? -25.084 -6.336 35.151 1.00 94.12 150 HIS A CA 1
ATOM 1193 C C . HIS A 1 150 ? -24.379 -5.468 34.095 1.00 94.12 150 HIS A C 1
ATOM 1195 O O . HIS A 1 150 ? -24.892 -5.328 32.989 1.00 94.12 150 HIS A O 1
ATOM 1201 N N . GLY A 1 151 ? -23.175 -4.960 34.385 1.00 91.62 151 GLY A N 1
ATOM 1202 C CA . GLY A 1 151 ? -22.358 -4.243 33.402 1.00 91.62 151 GLY A CA 1
ATOM 1203 C C . GLY A 1 151 ? -22.062 -5.080 32.151 1.00 91.62 151 GLY A C 1
ATOM 1204 O O . GLY A 1 151 ? -22.190 -4.570 31.040 1.00 91.62 151 GLY A O 1
ATOM 1205 N N . SER A 1 152 ? -21.770 -6.378 32.314 1.00 92.62 152 SER A N 1
ATOM 1206 C CA . SER A 1 152 ? -21.492 -7.294 31.192 1.00 92.62 152 SER A CA 1
ATOM 1207 C C . SER A 1 152 ? -22.685 -7.545 30.259 1.00 92.62 152 SER A C 1
ATOM 1209 O O . SER A 1 152 ? -22.501 -8.042 29.153 1.00 92.62 152 SER A O 1
ATOM 1211 N N . GLU A 1 153 ? -23.903 -7.214 30.702 1.00 90.88 153 GLU A N 1
ATOM 1212 C CA . GLU A 1 153 ? -25.156 -7.365 29.948 1.00 90.88 153 GLU A CA 1
ATOM 1213 C C . GLU A 1 153 ? -25.597 -6.050 29.269 1.00 90.88 153 GLU A C 1
ATOM 1215 O O . GLU A 1 153 ? -26.560 -6.050 28.503 1.00 90.88 153 GLU A O 1
ATOM 1220 N N . VAL A 1 154 ? -24.925 -4.928 29.566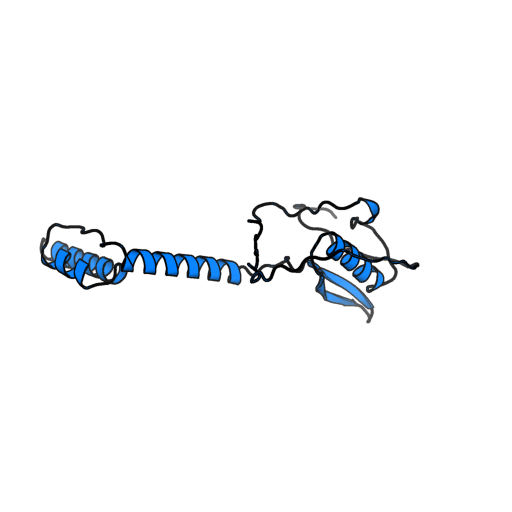 1.00 90.75 154 VAL A N 1
ATOM 1221 C CA . VAL A 1 154 ? -25.324 -3.565 29.157 1.00 90.75 154 VAL A CA 1
ATOM 1222 C C . VAL A 1 154 ? -24.248 -2.854 28.325 1.00 90.75 154 VAL A C 1
ATOM 1224 O O . VAL A 1 154 ? -24.589 -2.031 27.476 1.00 90.75 154 VAL A O 1
ATOM 1227 N N . PHE A 1 155 ? -22.965 -3.154 28.541 1.00 90.00 155 PHE A N 1
ATOM 1228 C CA . PHE A 1 155 ? -21.843 -2.507 27.855 1.00 90.00 155 PHE A CA 1
ATOM 1229 C C . PHE A 1 155 ? -21.221 -3.388 26.760 1.00 90.00 155 PHE A C 1
ATOM 1231 O O . PHE A 1 155 ? -21.232 -4.616 26.842 1.00 90.00 155 PHE A O 1
ATOM 1238 N N . THR A 1 156 ? -20.626 -2.749 25.747 1.00 90.06 156 THR A N 1
ATOM 1239 C CA . THR A 1 156 ? -19.680 -3.404 24.827 1.00 90.06 156 THR A CA 1
ATOM 1240 C C . THR A 1 156 ? -18.423 -3.838 25.582 1.00 90.06 156 THR A C 1
ATOM 1242 O O . THR A 1 156 ? -18.130 -3.317 26.660 1.00 90.06 156 THR A O 1
ATOM 1245 N N . HIS A 1 157 ? -17.664 -4.791 25.030 1.00 90.00 157 HIS A N 1
ATOM 1246 C CA . HIS A 1 157 ? -16.537 -5.406 25.751 1.00 90.00 157 HIS A CA 1
ATOM 1247 C C . HIS A 1 157 ? -15.474 -4.386 26.180 1.00 90.00 157 HIS A C 1
ATOM 1249 O O . HIS A 1 157 ? -15.033 -4.435 27.323 1.00 90.00 157 HIS A O 1
ATOM 1255 N N . GLU A 1 158 ? -15.129 -3.426 25.317 1.00 89.50 158 GLU A N 1
ATOM 1256 C CA . GLU A 1 158 ? -14.162 -2.357 25.621 1.00 89.50 158 GLU A CA 1
ATOM 1257 C C . GLU A 1 158 ? -14.610 -1.498 26.818 1.00 89.50 158 GLU A C 1
ATOM 1259 O O . GLU A 1 158 ? -13.909 -1.397 27.822 1.00 89.50 158 GLU A O 1
ATOM 1264 N N . VAL A 1 159 ? -15.831 -0.953 26.754 1.00 92.12 159 VAL A N 1
ATOM 1265 C CA . VAL A 1 159 ? -16.413 -0.111 27.816 1.00 92.12 159 VAL A CA 1
ATOM 1266 C C . VAL A 1 159 ? -16.584 -0.899 29.119 1.00 92.12 159 VAL A C 1
ATOM 1268 O O . VAL A 1 159 ? -16.495 -0.337 30.212 1.00 92.12 159 VAL A O 1
ATOM 1271 N N . PHE A 1 160 ? -16.806 -2.211 29.026 1.00 94.50 160 PHE A N 1
ATOM 1272 C CA . PHE A 1 160 ? -16.874 -3.088 30.186 1.00 94.50 160 PHE A CA 1
ATOM 1273 C C . PHE A 1 160 ? -15.501 -3.352 30.827 1.00 94.50 160 PHE A C 1
ATOM 1275 O O . PHE A 1 160 ? -15.412 -3.400 32.055 1.00 94.50 160 PHE A O 1
ATOM 1282 N N . GLU A 1 161 ? -14.429 -3.477 30.041 1.00 91.88 161 GLU A N 1
ATOM 1283 C CA . GLU A 1 161 ? -13.062 -3.598 30.564 1.00 91.88 161 GLU A CA 1
ATOM 1284 C C . GLU A 1 161 ? -12.621 -2.322 31.304 1.00 91.88 161 GLU A C 1
ATOM 1286 O O . GLU A 1 161 ? -12.087 -2.425 32.414 1.00 91.88 161 GLU A O 1
ATOM 1291 N N . ASP A 1 162 ? -12.928 -1.139 30.756 1.00 93.44 162 ASP A N 1
ATOM 1292 C CA . ASP A 1 162 ? -12.715 0.159 31.419 1.00 93.44 162 ASP A CA 1
ATOM 1293 C C . ASP A 1 162 ? -13.525 0.265 32.723 1.00 93.44 162 ASP A C 1
ATOM 1295 O O . ASP A 1 162 ? -12.993 0.617 33.780 1.00 93.44 162 ASP A O 1
ATOM 1299 N N . PHE A 1 163 ? -14.809 -0.112 32.684 1.00 94.12 163 PHE A N 1
ATOM 1300 C CA . PHE A 1 163 ? -15.674 -0.155 33.865 1.00 94.12 163 PHE A CA 1
ATOM 1301 C C . PHE A 1 163 ? -15.110 -1.074 34.962 1.00 94.12 163 PHE A C 1
ATOM 1303 O O . PHE A 1 163 ? -15.095 -0.699 36.136 1.00 94.12 163 PHE A O 1
ATOM 1310 N N . GLN A 1 164 ? -14.606 -2.259 34.601 1.00 94.44 164 GLN A N 1
ATOM 1311 C CA . GLN A 1 164 ? -13.941 -3.159 35.546 1.00 94.44 164 GLN A CA 1
ATOM 1312 C C . GLN A 1 164 ? -12.651 -2.552 36.121 1.00 94.44 164 GLN A C 1
ATOM 1314 O O . GLN A 1 164 ? -12.343 -2.790 37.290 1.00 94.44 164 GLN A O 1
ATOM 1319 N N . HIS A 1 165 ? -11.889 -1.799 35.321 1.00 94.50 165 HIS A N 1
ATOM 1320 C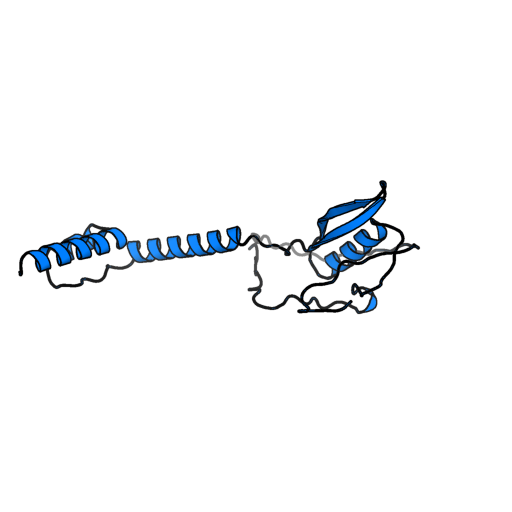 CA . HIS A 1 165 ? -10.643 -1.163 35.747 1.00 94.50 165 HIS A CA 1
ATOM 1321 C C . HIS A 1 165 ? -10.900 -0.104 36.827 1.00 94.50 165 HIS A C 1
ATOM 1323 O O . HIS A 1 165 ? -10.357 -0.207 37.930 1.00 94.50 165 HIS A O 1
ATOM 1329 N N . GLU A 1 166 ? -11.803 0.841 36.557 1.00 94.38 166 GLU A N 1
ATOM 1330 C CA . GLU A 1 166 ? -12.209 1.880 37.511 1.00 94.38 166 GLU A CA 1
ATOM 1331 C C . GLU A 1 166 ? -12.858 1.289 38.771 1.00 94.38 166 GLU A C 1
ATOM 1333 O O . GLU A 1 166 ? -12.551 1.704 39.891 1.00 94.38 166 GLU A O 1
ATOM 1338 N N . LEU A 1 167 ? -13.703 0.262 38.624 1.00 91.62 167 LEU A N 1
ATOM 1339 C CA . LEU A 1 167 ? -14.358 -0.394 39.757 1.00 91.62 167 LEU A CA 1
ATOM 1340 C C . LEU A 1 167 ? -13.351 -1.116 40.672 1.00 91.62 167 LEU A C 1
ATOM 1342 O O . LEU A 1 167 ? -13.471 -1.041 41.898 1.00 91.62 167 LEU A O 1
ATOM 1346 N N . LEU A 1 168 ? -12.329 -1.769 40.107 1.00 91.38 168 LEU A N 1
ATOM 1347 C CA . LEU A 1 168 ? -11.240 -2.372 40.884 1.00 91.38 168 LEU A CA 1
ATOM 1348 C C . LEU A 1 168 ? -10.351 -1.310 41.546 1.00 91.38 168 LEU A C 1
ATOM 1350 O O . LEU A 1 168 ? -10.023 -1.457 42.724 1.00 91.38 168 LEU A O 1
ATOM 1354 N N . ILE A 1 169 ? -9.996 -0.231 40.839 1.00 92.56 169 ILE A N 1
ATOM 1355 C CA . ILE A 1 169 ? -9.211 0.885 41.395 1.00 92.56 169 ILE A CA 1
ATOM 1356 C C . ILE A 1 169 ? -9.940 1.523 42.581 1.00 92.56 169 ILE A C 1
ATOM 1358 O O . ILE A 1 169 ? -9.355 1.653 43.659 1.00 92.56 169 ILE A O 1
ATOM 1362 N N . GLY A 1 170 ? -11.221 1.863 42.415 1.00 90.88 170 GLY A N 1
ATOM 1363 C CA . GLY A 1 170 ? -12.036 2.479 43.459 1.00 90.88 170 GLY A CA 1
ATOM 1364 C C . GLY A 1 170 ? -12.150 1.609 44.711 1.00 90.88 170 GLY A C 1
ATOM 1365 O O . GLY A 1 170 ? -11.996 2.105 45.825 1.00 90.88 170 GLY A O 1
ATOM 1366 N N . ILE A 1 171 ? -12.342 0.296 44.554 1.00 90.12 171 ILE A N 1
ATOM 1367 C CA . ILE A 1 171 ? -12.453 -0.622 45.697 1.00 90.12 171 ILE A CA 1
ATOM 1368 C C . ILE A 1 171 ? -11.092 -0.863 46.370 1.00 90.12 171 ILE A C 1
ATOM 1370 O O . ILE A 1 171 ? -11.029 -0.897 47.596 1.00 90.12 171 ILE A O 1
ATOM 1374 N N . ILE A 1 172 ? -9.988 -0.943 45.619 1.00 91.31 172 ILE A N 1
ATOM 1375 C CA . ILE A 1 172 ? -8.634 -1.021 46.201 1.00 91.31 172 ILE A CA 1
ATOM 1376 C C . ILE A 1 172 ? -8.286 0.264 46.974 1.00 91.31 172 ILE A C 1
ATOM 1378 O O . ILE A 1 172 ? -7.627 0.193 48.012 1.00 91.31 172 ILE A O 1
ATOM 1382 N N . ALA A 1 173 ? -8.748 1.430 46.513 1.00 90.81 173 ALA A N 1
ATOM 1383 C CA . ALA A 1 173 ? -8.572 2.702 47.213 1.00 90.81 173 ALA A CA 1
ATOM 1384 C C . ALA A 1 173 ? -9.398 2.802 48.513 1.00 90.81 173 ALA A C 1
ATOM 1386 O O . ALA A 1 173 ? -8.961 3.464 49.449 1.00 90.81 173 ALA A O 1
ATOM 1387 N N . LEU A 1 174 ? -10.548 2.122 48.594 1.00 87.19 174 LEU A N 1
ATOM 1388 C CA . LEU A 1 174 ? -11.405 2.052 49.791 1.00 87.19 174 LEU A CA 1
ATOM 1389 C C . LEU A 1 174 ? -10.961 0.996 50.826 1.00 87.19 174 LEU A C 1
ATOM 1391 O O . LEU A 1 174 ? -11.564 0.897 51.893 1.00 87.19 174 LEU A O 1
ATOM 1395 N N . LEU A 1 175 ? -9.931 0.201 50.519 1.00 84.25 175 LEU A N 1
ATOM 1396 C CA . LEU A 1 175 ? -9.379 -0.857 51.380 1.00 84.25 175 LEU A CA 1
ATOM 1397 C C . LEU A 1 175 ? -7.983 -0.502 51.940 1.00 84.25 175 LEU A C 1
ATOM 1399 O O . LEU A 1 175 ? -7.200 -1.397 52.271 1.00 84.25 175 LEU A O 1
ATOM 1403 N N . ARG A 1 176 ? -7.667 0.796 52.035 1.00 69.56 176 ARG A N 1
ATOM 1404 C CA . ARG A 1 176 ? -6.433 1.360 52.606 1.00 69.56 176 ARG A CA 1
ATOM 1405 C C . ARG A 1 176 ? -6.724 2.418 53.666 1.00 69.56 176 ARG A C 1
ATOM 1407 O O . ARG A 1 176 ? -5.879 2.509 54.582 1.00 69.56 176 ARG A O 1
#

Radius of gyration: 30.14 Å; chains: 1; bounding box: 62×44×90 Å

Secondary structure (DSSP, 8-state):
--------SPPPP------------------------------------S-------GGGS--TT---SSTTHHHHHHHHHHHHTT-PEEEEEEEEETTEEEEEEEEETTTT--HHHHHHHHHHHHHHHHHHHHHHSPPPPSS--HHHHHHHTTS-HHHHHHHHHHHHHHHHHTT-

pLDDT: mean 71.55, std 24.87, range [24.34, 95.69]

Organism: Aegilops tauschii subsp. strangulata (NCBI:txid200361)